Protein AF-H1LEV1-F1 (afdb_monomer_lite)

Foldseek 3Di:
DVVVVVVVVVVCVVVVDPDDDPDDLPPPPFPPDPPDDPLSVVVVVCVVVVVVLPVSVVVVVVCVVPDPDDDDDDDDDDPPDRPNVVVVVVVCVVSPPPPDDPPDDDCVVVVVVVVPPPPDD

Radius of gyration: 21.29 Å; chains: 1; bounding box: 68×32×45 Å

Sequence (121 aa):
MDGVLINLYEESRKKGFKYFDLGMSPLSNVGTSRFSFTQERIVHLIYQYGYKFYSFEGLRSYKDKYVDKWESKYIAYYRGSSLVFSVLQVLLIVNRPRNQNPARIPKLWDLILDTDSKNHR

Organism: NCBI:txid797516

InterPro domains:
  IPR024320 Phosphatidylglycerol lysyltransferase, C-terminal [PF09924] (1-77)
  IPR051211 Phosphatidylglycerol lysyltransferase [PTHR34697] (1-95)

pLDDT: mean 71.69, std 13.94, range [41.66, 95.5]

Structure (mmCIF, N/CA/C/O backbone):
data_AF-H1LEV1-F1
#
_entry.id   AF-H1LEV1-F1
#
loop_
_atom_site.group_PDB
_atom_site.id
_atom_site.type_symbol
_atom_site.label_atom_id
_atom_site.label_alt_id
_atom_site.label_comp_id
_atom_site.label_asym_id
_atom_site.label_entity_id
_atom_site.label_seq_id
_atom_site.pdbx_PDB_ins_code
_atom_site.Cartn_x
_atom_site.Cartn_y
_atom_site.Cartn_z
_atom_site.occupancy
_atom_site.B_iso_or_equiv
_atom_site.auth_seq_id
_atom_site.auth_comp_id
_atom_site.auth_asym_id
_atom_site.auth_atom_id
_atom_site.pdbx_PDB_model_num
ATOM 1 N N . MET A 1 1 ? -5.799 -14.618 14.442 1.00 63.56 1 MET A N 1
ATOM 2 C CA . MET A 1 1 ? -5.052 -13.339 14.357 1.00 63.56 1 MET A CA 1
ATOM 3 C C . MET A 1 1 ? -5.955 -12.139 14.638 1.00 63.56 1 MET A C 1
ATOM 5 O O . MET A 1 1 ? -5.499 -11.172 15.231 1.00 63.56 1 MET A O 1
ATOM 9 N N . ASP A 1 2 ? -7.234 -12.239 14.296 1.00 80.19 2 ASP A N 1
ATOM 10 C CA . ASP A 1 2 ? -8.259 -11.190 14.351 1.00 80.19 2 ASP A CA 1
ATOM 11 C C . ASP A 1 2 ? -8.416 -10.566 15.752 1.00 80.19 2 ASP A C 1
ATOM 13 O O . ASP A 1 2 ? -8.499 -9.349 15.878 1.00 80.19 2 ASP A O 1
ATOM 17 N N . GLY A 1 3 ? -8.343 -11.370 16.821 1.00 86.88 3 GLY A N 1
ATOM 18 C CA . GLY A 1 3 ? -8.506 -10.880 18.197 1.00 86.88 3 GLY A CA 1
ATOM 19 C C . GLY A 1 3 ? -7.469 -9.842 18.647 1.00 86.88 3 GLY A C 1
ATOM 20 O O . GLY A 1 3 ? -7.821 -8.897 19.345 1.00 86.88 3 GLY A O 1
ATOM 21 N N . VAL A 1 4 ? -6.206 -9.957 18.214 1.00 89.88 4 VAL A N 1
ATOM 22 C CA . VAL A 1 4 ? -5.160 -8.967 18.556 1.00 89.88 4 VAL A CA 1
ATOM 23 C C . VAL A 1 4 ? -5.467 -7.618 17.911 1.00 89.88 4 VAL A C 1
ATOM 25 O O . VAL A 1 4 ? -5.309 -6.569 18.528 1.00 89.88 4 VAL A O 1
ATOM 28 N N . LEU A 1 5 ? -5.926 -7.662 16.665 1.00 88.06 5 LEU A N 1
ATOM 29 C CA . LEU A 1 5 ? -6.202 -6.493 15.843 1.00 88.06 5 LEU A CA 1
ATOM 30 C C . LEU A 1 5 ? -7.458 -5.761 16.338 1.00 88.06 5 LEU A C 1
ATOM 32 O O . LEU A 1 5 ? -7.433 -4.542 16.483 1.00 88.06 5 LEU A O 1
ATOM 36 N N . ILE A 1 6 ? -8.498 -6.510 16.718 1.00 90.69 6 ILE A N 1
ATOM 37 C CA . ILE A 1 6 ? -9.707 -5.972 17.361 1.00 90.69 6 ILE A CA 1
ATOM 38 C C . ILE A 1 6 ? -9.371 -5.341 18.718 1.00 90.69 6 ILE A C 1
ATOM 40 O O . ILE A 1 6 ? -9.819 -4.236 19.009 1.00 90.69 6 ILE A O 1
ATOM 44 N N . ASN A 1 7 ? -8.538 -5.992 19.536 1.00 92.19 7 ASN A N 1
ATOM 45 C CA . ASN A 1 7 ? -8.161 -5.437 20.837 1.00 92.19 7 ASN A CA 1
ATOM 46 C C . ASN A 1 7 ? -7.345 -4.136 20.698 1.00 92.19 7 ASN A C 1
ATOM 48 O O . ASN A 1 7 ? -7.590 -3.167 21.410 1.00 92.19 7 ASN A O 1
ATOM 52 N N . LEU A 1 8 ? -6.414 -4.076 19.738 1.00 92.06 8 LEU A N 1
ATOM 53 C CA . LEU A 1 8 ? -5.669 -2.851 19.417 1.00 92.06 8 LEU A CA 1
ATOM 54 C C . LEU A 1 8 ? -6.581 -1.721 18.930 1.00 92.06 8 LEU A C 1
ATOM 56 O O . LEU A 1 8 ? -6.351 -0.558 19.274 1.00 92.06 8 LEU A O 1
ATOM 60 N N . TYR A 1 9 ? -7.604 -2.058 18.146 1.00 90.56 9 TYR A N 1
ATOM 61 C CA . TYR A 1 9 ? -8.606 -1.105 17.691 1.00 90.56 9 TYR A CA 1
ATOM 62 C C . TYR A 1 9 ? -9.407 -0.535 18.869 1.00 90.56 9 TYR A C 1
ATOM 64 O O . TYR A 1 9 ? -9.476 0.684 19.020 1.00 90.56 9 TYR A O 1
ATOM 72 N N . GLU A 1 10 ? -9.935 -1.390 19.748 1.00 92.19 10 GLU A N 1
ATOM 73 C CA . GLU A 1 10 ? -10.697 -0.964 20.930 1.00 92.19 10 GLU A CA 1
ATOM 74 C C . GLU A 1 10 ? -9.858 -0.094 21.874 1.00 92.19 10 GLU A C 1
ATOM 76 O O . GLU A 1 10 ? -10.302 0.967 22.316 1.00 92.19 10 GLU A O 1
ATOM 81 N N . GLU A 1 11 ? -8.607 -0.475 22.134 1.00 94.94 11 GLU A N 1
ATOM 82 C CA . GLU A 1 11 ? -7.685 0.327 22.944 1.00 94.94 11 GLU A CA 1
ATOM 83 C C . GLU A 1 11 ? -7.375 1.689 22.305 1.00 94.94 11 GLU A C 1
ATOM 85 O O . GLU A 1 11 ? -7.329 2.712 22.992 1.00 94.94 11 GLU A O 1
ATOM 90 N N . SER A 1 12 ? -7.201 1.737 20.983 1.00 92.56 12 SER A N 1
ATOM 91 C CA . SER A 1 12 ? -7.000 2.994 20.249 1.00 92.56 12 SER A CA 1
ATOM 92 C C . SER A 1 12 ? -8.245 3.882 20.299 1.00 92.56 12 SER A C 1
ATOM 94 O O . SER A 1 12 ? -8.148 5.091 20.518 1.00 92.56 12 SER A O 1
ATOM 96 N N . ARG A 1 13 ? -9.431 3.284 20.173 1.00 92.56 13 ARG A N 1
ATOM 97 C CA . ARG A 1 13 ? -10.710 3.988 20.266 1.00 92.56 13 ARG A CA 1
ATOM 98 C C . ARG A 1 13 ? -10.915 4.599 21.651 1.00 92.56 13 ARG A C 1
ATOM 100 O O . ARG A 1 13 ? -11.265 5.774 21.739 1.00 92.56 13 ARG A O 1
ATOM 107 N N . LYS A 1 14 ? -10.634 3.854 22.728 1.00 95.50 14 LYS A N 1
ATOM 108 C CA . LYS A 1 14 ? -10.702 4.362 24.114 1.00 95.50 14 LYS A CA 1
ATOM 109 C C . LYS A 1 14 ? -9.777 5.557 24.349 1.00 95.50 14 LYS A C 1
ATOM 111 O O . LYS A 1 14 ? -10.124 6.457 25.105 1.00 95.50 14 LYS A O 1
ATOM 116 N N . LYS A 1 15 ? -8.621 5.594 23.680 1.00 95.25 15 LYS A N 1
ATOM 117 C CA . LYS A 1 15 ? -7.665 6.715 23.733 1.00 95.25 15 LYS A CA 1
ATOM 118 C C . LYS A 1 15 ? -8.094 7.936 22.907 1.00 95.25 15 LYS A C 1
ATOM 120 O O . LYS A 1 15 ? -7.394 8.944 22.920 1.00 95.25 15 LYS A O 1
ATOM 125 N N . GLY A 1 16 ? -9.222 7.867 22.197 1.00 94.56 16 GLY A N 1
ATOM 126 C CA . GLY A 1 16 ? -9.766 8.978 21.416 1.00 94.56 16 GLY A CA 1
ATOM 127 C C . GLY A 1 16 ? -9.167 9.132 20.015 1.00 94.56 16 GLY A C 1
ATOM 128 O O . GLY A 1 16 ? -9.352 10.177 19.387 1.00 94.56 16 GLY A O 1
ATOM 129 N N . PHE A 1 17 ? -8.458 8.122 19.494 1.00 93.12 17 PHE A N 1
ATOM 130 C CA . PHE A 1 17 ? -7.971 8.156 18.114 1.00 93.12 17 PHE A CA 1
ATOM 131 C C . PHE A 1 17 ? -9.133 8.051 17.117 1.00 93.12 17 PHE A C 1
ATOM 133 O O . PHE A 1 17 ? -10.040 7.237 17.276 1.00 93.12 17 PHE A O 1
ATOM 140 N N . LYS A 1 18 ? -9.091 8.877 16.063 1.00 89.31 18 LYS A N 1
ATOM 141 C CA . LYS A 1 18 ? -10.128 8.925 15.014 1.00 89.31 18 LYS A CA 1
ATOM 142 C C . LYS A 1 18 ? -9.888 7.948 13.863 1.00 89.31 18 LYS A C 1
ATOM 144 O O . LYS A 1 18 ? -10.831 7.588 13.170 1.00 89.31 18 LYS A O 1
ATOM 149 N N . TYR A 1 19 ? -8.636 7.554 13.651 1.00 88.25 19 TYR A N 1
ATOM 150 C CA . TYR A 1 19 ? -8.217 6.699 12.547 1.00 88.25 19 TYR A CA 1
ATOM 151 C C . TYR A 1 19 ? -7.274 5.618 13.066 1.00 88.25 19 TYR A C 1
ATOM 153 O O . TYR A 1 19 ? -6.454 5.881 13.946 1.00 88.25 19 TYR A O 1
ATOM 161 N N . PHE A 1 20 ? -7.389 4.418 12.503 1.00 89.12 20 PHE A N 1
ATOM 162 C CA . PHE A 1 20 ? -6.537 3.279 12.816 1.00 89.12 20 PHE A CA 1
ATOM 163 C C . PHE A 1 20 ? -5.928 2.744 11.516 1.00 89.12 20 PHE A C 1
ATOM 165 O O . PHE A 1 20 ? -6.644 2.218 10.665 1.00 89.12 20 PHE A O 1
ATOM 172 N N . ASP A 1 21 ? -4.618 2.927 11.335 1.00 87.88 21 ASP A N 1
ATOM 173 C CA . ASP A 1 21 ? -3.910 2.485 10.129 1.00 87.88 21 ASP A CA 1
ATOM 174 C C . ASP A 1 21 ? -3.512 1.005 10.255 1.00 87.88 21 ASP A C 1
ATOM 176 O O . ASP A 1 21 ? -2.704 0.620 11.101 1.00 87.88 21 ASP A O 1
ATOM 180 N N . LEU A 1 22 ? -4.082 0.168 9.386 1.00 87.06 22 LEU A N 1
ATOM 181 C CA . LEU A 1 22 ? -3.826 -1.276 9.300 1.00 87.06 22 LEU A CA 1
ATOM 182 C C . LEU A 1 22 ? -2.586 -1.618 8.455 1.00 87.06 22 LEU A C 1
ATOM 184 O O . LEU A 1 22 ? -2.279 -2.789 8.199 1.00 87.06 22 LEU A O 1
ATOM 188 N N . GLY A 1 23 ? -1.867 -0.597 7.999 1.00 85.06 23 GLY A N 1
ATOM 189 C CA . GLY A 1 23 ? -0.708 -0.676 7.132 1.00 85.06 23 GLY A CA 1
ATOM 190 C C . GLY A 1 23 ? -1.085 -0.883 5.669 1.00 85.06 23 GLY A C 1
ATOM 191 O O . GLY A 1 23 ? -2.178 -1.339 5.321 1.00 85.06 23 GLY A O 1
ATOM 192 N N . MET A 1 24 ? -0.122 -0.635 4.783 1.00 81.31 24 MET A N 1
ATOM 193 C CA . MET A 1 24 ? -0.341 -0.752 3.343 1.00 81.31 24 MET A CA 1
ATOM 194 C C . MET A 1 24 ? -0.626 -2.196 2.896 1.00 81.31 24 MET A C 1
ATOM 196 O O . MET A 1 24 ? -0.167 -3.165 3.508 1.00 81.31 24 MET A O 1
ATOM 200 N N . SER A 1 25 ? -1.365 -2.334 1.797 1.00 77.19 25 SER A N 1
ATOM 201 C CA . SER A 1 25 ? -1.377 -3.551 0.985 1.00 77.19 25 SER A CA 1
ATOM 202 C C . SER A 1 25 ? -0.759 -3.207 -0.372 1.00 77.19 25 SER A C 1
ATOM 204 O O . SER A 1 25 ? -1.418 -2.562 -1.198 1.00 77.19 25 SER A O 1
ATOM 206 N N . PRO A 1 26 ? 0.537 -3.505 -0.567 1.00 65.25 26 PRO A N 1
ATOM 207 C CA . PRO A 1 26 ? 1.287 -2.984 -1.696 1.00 65.25 26 PRO A CA 1
ATOM 208 C C . PRO A 1 26 ? 0.767 -3.559 -3.012 1.00 65.25 26 PRO A C 1
ATOM 210 O O . PRO A 1 26 ? 0.298 -4.695 -3.072 1.00 65.25 26 PRO A O 1
ATOM 213 N N . LEU A 1 27 ? 0.875 -2.742 -4.063 1.00 62.88 27 LEU A N 1
ATOM 214 C CA . LEU A 1 27 ? 0.665 -3.110 -5.469 1.00 62.88 27 LEU A CA 1
ATOM 215 C C . LEU A 1 27 ? -0.725 -3.671 -5.835 1.00 62.88 27 LEU A C 1
ATOM 217 O O . LEU A 1 27 ? -0.949 -3.989 -6.997 1.00 62.88 27 LEU A O 1
ATOM 221 N N . SER A 1 28 ? -1.679 -3.691 -4.899 1.00 59.62 28 SER A N 1
ATOM 222 C CA . SER A 1 28 ? -3.033 -4.244 -5.079 1.00 59.62 28 SER A CA 1
ATOM 223 C C . SER A 1 28 ? -3.842 -3.634 -6.240 1.00 59.62 28 SER A C 1
ATOM 225 O O . SER A 1 28 ? -4.760 -4.280 -6.7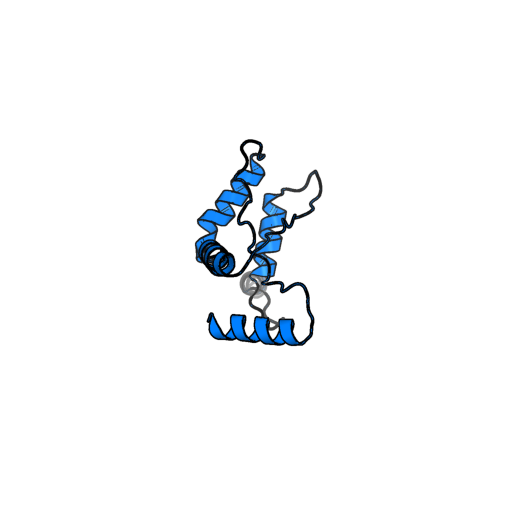29 1.00 59.62 28 SER A O 1
ATOM 227 N N . ASN A 1 29 ? -3.467 -2.444 -6.728 1.00 60.75 29 ASN A N 1
ATOM 228 C CA . ASN A 1 29 ? -4.115 -1.763 -7.859 1.00 60.75 29 ASN A CA 1
ATOM 229 C C . ASN A 1 29 ? -3.169 -1.431 -9.032 1.00 60.75 29 ASN A C 1
ATOM 231 O O . ASN A 1 29 ? -3.560 -0.700 -9.941 1.00 60.75 29 ASN A O 1
ATOM 235 N N . VAL A 1 30 ? -1.913 -1.891 -9.034 1.00 58.72 30 VAL A N 1
ATOM 236 C CA . VAL A 1 30 ? -0.967 -1.498 -10.096 1.00 58.72 30 VAL A CA 1
ATOM 237 C C . VAL A 1 30 ? -1.252 -2.280 -11.377 1.00 58.72 30 VAL A C 1
ATOM 239 O O . VAL A 1 30 ? -1.295 -3.503 -11.345 1.00 58.72 30 VAL A O 1
ATOM 242 N N . GLY A 1 31 ? -1.426 -1.577 -12.503 1.00 52.84 31 GLY A N 1
ATOM 243 C CA . GLY A 1 31 ? -1.583 -2.164 -13.842 1.00 52.84 31 GLY A CA 1
ATOM 244 C C . GLY A 1 31 ? -2.988 -2.653 -14.219 1.00 52.84 31 GLY A C 1
ATOM 245 O O . GLY A 1 31 ? -3.145 -3.257 -15.277 1.00 52.84 31 GLY A O 1
ATOM 246 N N . THR A 1 32 ? -4.013 -2.379 -13.402 1.00 54.50 32 THR A N 1
ATOM 247 C CA . TH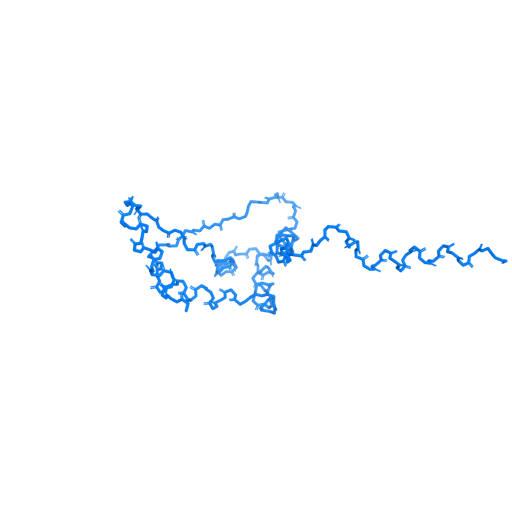R A 1 32 ? -5.422 -2.712 -13.708 1.00 54.50 32 THR A CA 1
ATOM 248 C C . THR A 1 32 ? -6.103 -1.694 -14.633 1.00 54.50 32 THR A C 1
ATOM 250 O O . THR A 1 32 ? -7.210 -1.933 -15.114 1.00 54.50 32 THR A O 1
ATOM 253 N N . SER A 1 33 ? -5.451 -0.561 -14.918 1.00 51.34 33 SER A N 1
ATOM 254 C CA . SER A 1 33 ? -5.986 0.480 -15.796 1.00 51.34 33 SER A CA 1
ATOM 255 C C . SER A 1 33 ? -5.666 0.213 -17.268 1.00 51.34 33 SER A C 1
ATOM 257 O O . SER A 1 33 ? -4.540 -0.111 -17.642 1.00 51.34 33 SER A O 1
ATOM 259 N N . ARG A 1 34 ? -6.654 0.430 -18.144 1.00 48.19 34 ARG A N 1
ATOM 260 C CA . ARG A 1 34 ? -6.523 0.285 -19.608 1.00 48.19 34 ARG A CA 1
ATOM 261 C C . ARG A 1 34 ? -5.520 1.253 -20.252 1.00 48.19 34 ARG A C 1
ATOM 263 O O . ARG A 1 34 ? -5.129 1.020 -21.392 1.00 48.19 34 ARG A O 1
ATOM 270 N N . PHE A 1 35 ? -5.121 2.311 -19.543 1.00 53.28 35 PHE A N 1
ATOM 271 C CA . PHE A 1 35 ? -4.139 3.310 -19.992 1.00 53.28 35 PHE A CA 1
ATOM 272 C C . PHE A 1 35 ? -2.729 3.066 -19.443 1.00 53.28 35 PHE A C 1
ATOM 274 O O . PHE A 1 35 ? -1.850 3.908 -19.612 1.00 53.28 35 PHE A O 1
ATOM 281 N N . SER A 1 36 ? -2.502 1.932 -18.782 1.00 57.22 36 SER A N 1
ATOM 282 C CA . SER A 1 36 ? -1.202 1.612 -18.212 1.00 57.22 36 SER A CA 1
ATOM 283 C C . SER A 1 36 ? -0.137 1.420 -19.290 1.00 57.22 36 SER A C 1
ATOM 285 O O . SER A 1 36 ? -0.290 0.604 -20.205 1.00 57.22 36 SER A O 1
ATOM 287 N N . PHE A 1 37 ? 0.971 2.156 -19.160 1.00 63.59 37 PHE A N 1
ATOM 288 C CA . PHE A 1 37 ? 2.146 2.001 -20.016 1.00 63.59 37 PHE A CA 1
ATOM 289 C C . PHE A 1 37 ? 2.672 0.558 -19.954 1.00 63.59 37 PHE A C 1
ATOM 291 O O . PHE A 1 37 ? 2.517 -0.134 -18.947 1.00 63.59 37 PHE A O 1
ATOM 298 N N . THR A 1 38 ? 3.345 0.084 -21.006 1.00 65.75 38 THR A N 1
ATOM 299 C CA . THR A 1 38 ? 3.845 -1.305 -21.105 1.00 65.75 38 THR A CA 1
ATOM 300 C C . THR A 1 38 ? 4.687 -1.721 -19.890 1.00 65.75 38 THR A C 1
ATOM 302 O O . THR A 1 38 ? 4.626 -2.867 -19.453 1.00 65.75 38 THR A O 1
ATOM 305 N N . GLN A 1 39 ? 5.411 -0.773 -19.287 1.00 65.88 39 GLN A N 1
ATOM 306 C CA . GLN A 1 39 ? 6.204 -0.981 -18.070 1.00 65.88 39 GLN A CA 1
ATOM 307 C C . GLN A 1 39 ? 5.347 -1.244 -16.818 1.00 65.88 39 GLN A C 1
ATOM 309 O O . GLN A 1 39 ? 5.722 -2.064 -15.984 1.00 65.88 39 GLN A O 1
ATOM 314 N N . GLU A 1 40 ? 4.177 -0.614 -16.692 1.00 66.88 40 GLU A N 1
ATOM 315 C CA . GLU A 1 40 ? 3.247 -0.850 -15.578 1.00 66.88 40 GLU A CA 1
ATOM 316 C C . GLU A 1 40 ? 2.615 -2.244 -15.660 1.00 66.88 40 GLU A C 1
ATOM 318 O O . GLU A 1 40 ? 2.426 -2.901 -14.637 1.00 66.88 40 GLU A O 1
ATOM 323 N N . ARG A 1 41 ? 2.363 -2.743 -16.879 1.00 69.56 41 ARG A N 1
ATOM 324 C CA . ARG A 1 41 ? 1.884 -4.118 -17.105 1.00 69.56 41 ARG A CA 1
ATOM 325 C C . ARG A 1 41 ? 2.944 -5.151 -16.712 1.00 69.56 41 ARG A C 1
ATOM 327 O O . ARG A 1 41 ? 2.605 -6.179 -16.138 1.00 69.56 41 ARG A O 1
ATOM 334 N N . ILE A 1 42 ? 4.226 -4.859 -16.946 1.00 71.12 42 ILE A N 1
ATOM 335 C CA . ILE A 1 42 ? 5.342 -5.702 -16.480 1.00 71.12 42 ILE A CA 1
ATOM 336 C C . ILE A 1 42 ? 5.421 -5.707 -14.948 1.00 71.12 42 ILE A C 1
ATOM 338 O O . ILE A 1 42 ? 5.610 -6.763 -14.353 1.00 71.12 42 ILE A O 1
ATOM 342 N N . VAL A 1 43 ? 5.217 -4.565 -14.287 1.00 69.81 43 VAL A N 1
ATOM 343 C CA . VAL A 1 43 ? 5.153 -4.517 -12.816 1.00 69.81 43 VAL A CA 1
ATOM 344 C C . VAL A 1 43 ? 3.961 -5.302 -12.268 1.00 69.81 43 VAL A C 1
ATOM 346 O O . VAL A 1 43 ? 4.118 -6.013 -11.277 1.00 69.81 43 VAL A O 1
ATOM 349 N N . HIS A 1 44 ? 2.804 -5.244 -12.928 1.00 69.69 44 HIS A N 1
ATOM 350 C CA . HIS A 1 44 ? 1.655 -6.081 -12.578 1.00 69.69 44 HIS A CA 1
ATOM 351 C C . HIS A 1 44 ? 1.978 -7.578 -12.688 1.00 69.69 44 HIS 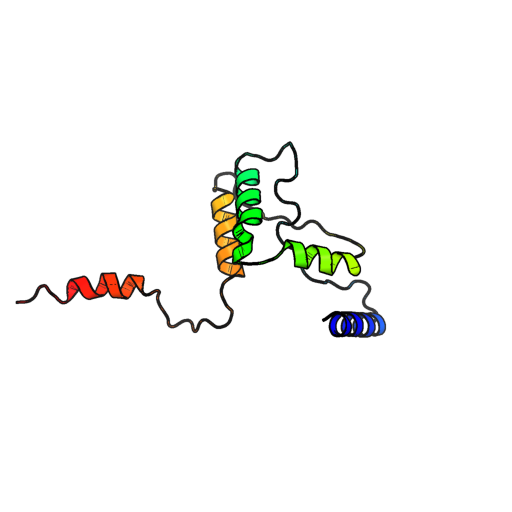A C 1
ATOM 353 O O . HIS A 1 44 ? 1.632 -8.349 -11.799 1.00 69.69 44 HIS A O 1
ATOM 359 N N . LEU A 1 45 ? 2.713 -7.991 -13.726 1.00 68.00 45 LEU A N 1
ATOM 360 C CA . LEU A 1 45 ? 3.178 -9.374 -13.869 1.00 68.00 45 LEU A CA 1
ATOM 361 C C . LEU A 1 45 ? 4.172 -9.759 -12.761 1.00 68.00 45 LEU A C 1
ATOM 363 O O . LEU A 1 45 ? 4.043 -10.827 -12.171 1.00 68.00 45 LEU A O 1
ATOM 367 N N . ILE A 1 46 ? 5.127 -8.890 -12.415 1.00 67.44 46 ILE A N 1
ATOM 368 C CA . ILE A 1 46 ? 6.048 -9.128 -11.287 1.00 67.44 46 ILE A CA 1
ATOM 369 C C . ILE A 1 46 ? 5.273 -9.285 -9.973 1.00 67.44 46 ILE A C 1
ATOM 371 O O . ILE A 1 46 ? 5.632 -10.124 -9.153 1.00 67.44 46 ILE A O 1
ATOM 375 N N . TYR A 1 47 ? 4.197 -8.524 -9.778 1.00 66.62 47 TYR A N 1
ATOM 376 C CA . TYR A 1 47 ? 3.306 -8.675 -8.630 1.00 66.62 47 TYR A CA 1
ATOM 377 C C . TYR A 1 47 ? 2.557 -10.015 -8.649 1.00 66.62 47 TYR A C 1
ATOM 379 O O . TYR A 1 47 ? 2.622 -10.764 -7.675 1.00 66.62 47 TYR A O 1
ATOM 387 N N . GLN A 1 48 ? 1.899 -10.342 -9.765 1.00 62.53 48 GLN A N 1
ATOM 388 C CA . GLN A 1 48 ? 1.069 -11.539 -9.910 1.00 62.53 48 GLN A CA 1
ATOM 389 C C . GLN A 1 48 ? 1.888 -12.834 -9.781 1.00 62.53 48 GLN A C 1
ATOM 391 O O . GLN A 1 48 ? 1.470 -13.774 -9.111 1.00 62.53 48 GLN A O 1
ATOM 396 N N . TYR A 1 49 ? 3.083 -12.876 -10.377 1.00 58.06 49 TYR A N 1
ATOM 397 C CA . TYR A 1 49 ? 3.970 -14.046 -10.360 1.00 58.06 49 TYR A CA 1
ATOM 398 C C . TYR A 1 49 ? 5.017 -14.009 -9.231 1.00 58.06 49 TYR A C 1
ATOM 400 O O . TYR A 1 49 ? 5.638 -15.026 -8.923 1.00 58.06 49 TYR A O 1
ATOM 408 N N . GLY A 1 50 ? 5.181 -12.869 -8.551 1.00 59.62 50 GLY A N 1
ATOM 409 C CA . GLY A 1 50 ? 6.019 -12.702 -7.356 1.00 59.62 50 GLY A CA 1
ATOM 410 C C . GLY A 1 50 ? 5.444 -13.343 -6.089 1.00 59.62 50 GLY A C 1
ATOM 411 O O . GLY A 1 50 ? 6.064 -13.263 -5.028 1.00 59.62 50 GLY A O 1
ATOM 412 N N . TYR A 1 51 ? 4.298 -14.021 -6.203 1.00 52.59 51 TYR A N 1
ATOM 413 C CA . TYR A 1 51 ? 3.554 -14.719 -5.147 1.00 52.59 51 TYR A CA 1
ATOM 414 C C . TYR A 1 51 ? 4.419 -15.635 -4.260 1.00 52.59 51 TYR A C 1
ATOM 416 O O . TYR A 1 51 ? 4.131 -15.818 -3.081 1.00 52.59 51 TYR A O 1
ATOM 424 N N . LYS A 1 52 ? 5.529 -16.167 -4.792 1.00 51.91 52 LYS A N 1
ATOM 425 C CA . LYS A 1 52 ? 6.492 -16.987 -4.034 1.00 51.91 52 LYS A CA 1
ATOM 426 C C . LYS A 1 52 ? 7.221 -16.222 -2.919 1.00 51.91 52 LYS A C 1
ATOM 428 O O . LYS A 1 52 ? 7.740 -16.853 -2.005 1.00 51.91 52 LYS A O 1
ATOM 433 N N . PHE A 1 53 ? 7.276 -14.893 -3.002 1.00 54.19 53 PHE A N 1
ATOM 434 C CA . PHE A 1 53 ? 7.951 -14.036 -2.028 1.00 54.19 53 PHE A CA 1
ATOM 435 C C . PHE A 1 53 ? 6.979 -13.385 -1.031 1.00 54.19 53 PHE A C 1
ATOM 437 O O . PHE A 1 53 ? 7.410 -13.074 0.077 1.00 54.19 53 PHE A O 1
ATOM 444 N N . TYR A 1 54 ? 5.692 -13.197 -1.381 1.00 54.56 54 TYR A N 1
ATOM 445 C CA . TYR A 1 54 ? 4.677 -12.642 -0.470 1.00 54.56 54 TYR A CA 1
ATOM 446 C C . TYR A 1 54 ? 3.229 -12.789 -1.007 1.00 54.56 54 TYR A C 1
ATOM 448 O O . TYR A 1 54 ? 2.906 -12.299 -2.090 1.00 54.56 54 TYR A O 1
ATOM 456 N N . SER A 1 55 ? 2.317 -13.378 -0.225 1.00 57.28 55 SER A N 1
ATOM 457 C CA . SER A 1 55 ? 0.885 -13.524 -0.566 1.00 57.28 55 SER A CA 1
ATOM 458 C C . SER A 1 55 ? 0.089 -12.230 -0.302 1.00 57.28 55 SER A C 1
ATOM 460 O O . SER A 1 55 ? -0.731 -12.155 0.615 1.00 57.28 55 SER A O 1
ATOM 462 N N . PHE A 1 56 ? 0.354 -11.168 -1.070 1.00 63.28 56 PHE A N 1
ATOM 463 C CA . PHE A 1 56 ? -0.265 -9.845 -0.863 1.00 63.28 56 PHE A CA 1
ATOM 464 C C . PHE A 1 56 ? -1.782 -9.834 -1.103 1.00 63.28 56 PHE A C 1
ATOM 466 O O . PHE A 1 56 ? -2.498 -9.061 -0.464 1.00 63.28 56 PHE A O 1
ATOM 473 N N . GLU A 1 57 ? -2.272 -10.701 -1.989 1.00 64.25 57 GLU A N 1
ATOM 474 C CA . GLU A 1 57 ? -3.695 -10.833 -2.316 1.00 64.25 57 GLU A CA 1
ATOM 475 C C . GLU A 1 57 ? -4.517 -11.274 -1.093 1.00 64.25 57 GLU A C 1
ATOM 477 O O . GLU A 1 57 ? -5.493 -10.620 -0.719 1.00 64.25 57 GLU A O 1
ATOM 482 N N . GLY A 1 58 ? -4.045 -12.301 -0.376 1.00 70.69 58 GLY A N 1
ATOM 483 C CA . GLY A 1 58 ? -4.676 -12.761 0.864 1.00 70.69 58 GLY A CA 1
ATOM 484 C C . GLY A 1 58 ? -4.628 -11.715 1.981 1.00 70.69 58 GLY A C 1
ATOM 485 O O . GLY A 1 58 ? -5.589 -11.566 2.733 1.00 70.69 58 GLY A O 1
ATOM 486 N N . LEU A 1 59 ? -3.546 -10.930 2.062 1.00 74.88 59 LEU A N 1
ATOM 487 C CA . LEU A 1 59 ? -3.425 -9.858 3.052 1.00 74.88 59 LEU A CA 1
ATOM 488 C C . LEU A 1 59 ? -4.395 -8.702 2.775 1.00 74.88 59 LEU A C 1
ATOM 490 O O . LEU A 1 59 ? -4.954 -8.141 3.717 1.00 74.88 59 LEU A O 1
ATOM 494 N N . ARG A 1 60 ? -4.607 -8.340 1.500 1.00 78.75 60 ARG A N 1
ATOM 495 C CA . ARG A 1 60 ? -5.598 -7.326 1.115 1.00 78.75 60 ARG A CA 1
ATOM 496 C C . ARG A 1 60 ? -7.005 -7.775 1.495 1.00 78.75 60 ARG A C 1
ATOM 498 O O . ARG A 1 60 ? -7.675 -7.050 2.220 1.00 78.75 60 ARG A O 1
ATOM 505 N N . SER A 1 61 ? -7.393 -8.977 1.072 1.00 80.38 61 SER A N 1
ATOM 506 C CA . SER A 1 61 ? -8.713 -9.546 1.365 1.00 80.38 61 SER A CA 1
ATOM 507 C C . SER A 1 61 ? -8.954 -9.686 2.873 1.00 80.38 61 SER A C 1
ATOM 509 O O . SER A 1 61 ? -10.030 -9.369 3.373 1.00 80.38 61 SER A O 1
ATOM 511 N N . TYR A 1 62 ? -7.925 -10.061 3.637 1.00 82.81 62 TYR A N 1
ATOM 512 C CA . TYR A 1 62 ? -8.008 -10.087 5.094 1.00 82.81 62 TYR A CA 1
ATOM 513 C C . TYR A 1 62 ? -8.272 -8.699 5.697 1.00 82.81 62 TYR A C 1
ATOM 515 O O . TYR A 1 62 ? -9.078 -8.577 6.621 1.00 82.81 62 TYR A O 1
ATOM 523 N N . LYS A 1 63 ? -7.596 -7.659 5.190 1.00 85.25 63 LYS A N 1
ATOM 524 C CA . LYS A 1 63 ? -7.757 -6.272 5.654 1.00 85.25 63 LYS A CA 1
ATOM 525 C C . LYS A 1 63 ? -9.095 -5.663 5.238 1.00 85.25 63 LYS A C 1
ATOM 527 O O . LYS A 1 63 ? -9.640 -4.890 6.018 1.00 85.25 63 LYS A O 1
ATOM 532 N N . ASP A 1 64 ? -9.649 -6.040 4.085 1.00 85.69 64 ASP A N 1
ATOM 533 C CA . ASP A 1 64 ? -10.962 -5.561 3.617 1.00 85.69 64 ASP A CA 1
ATOM 534 C C . ASP A 1 64 ? -12.091 -5.842 4.625 1.00 85.69 64 ASP A C 1
ATOM 536 O O . ASP A 1 64 ? -13.072 -5.112 4.657 1.00 85.69 64 ASP A O 1
ATOM 540 N N . LYS A 1 65 ? -11.933 -6.834 5.515 1.00 87.12 65 LYS A N 1
ATOM 541 C CA . LYS A 1 65 ? -12.885 -7.099 6.609 1.00 87.12 65 LYS A CA 1
ATOM 542 C C . LYS A 1 65 ? -12.987 -5.969 7.646 1.00 87.12 65 LYS A C 1
ATOM 544 O O . LYS A 1 65 ? -13.974 -5.916 8.371 1.00 87.12 65 LYS A O 1
ATOM 549 N N . TYR A 1 66 ? -11.955 -5.131 7.773 1.00 86.19 66 TYR A N 1
ATOM 550 C CA . TYR A 1 66 ? -11.816 -4.138 8.850 1.00 86.19 66 TYR A CA 1
ATOM 551 C C . TYR A 1 66 ? -11.565 -2.710 8.351 1.00 86.19 66 TYR A C 1
ATOM 553 O O . TYR A 1 66 ? -11.581 -1.777 9.150 1.00 86.19 66 TYR A O 1
ATOM 561 N N . VAL A 1 67 ? -11.252 -2.532 7.066 1.00 86.25 67 VAL A N 1
ATOM 562 C CA . VAL A 1 67 ? -10.907 -1.230 6.484 1.00 86.25 67 VAL A CA 1
ATOM 563 C C . VAL A 1 67 ? -12.142 -0.605 5.845 1.00 86.25 67 VAL A C 1
ATOM 565 O O . VAL A 1 67 ? -12.635 -1.104 4.840 1.00 86.25 67 VAL A O 1
ATOM 568 N N . ASP A 1 68 ? -12.568 0.549 6.359 1.00 86.50 68 ASP A N 1
ATOM 569 C CA . ASP A 1 68 ? -13.656 1.330 5.751 1.00 86.50 68 ASP A CA 1
ATOM 570 C C . ASP A 1 68 ? -13.193 2.160 4.545 1.00 86.50 68 ASP A C 1
ATOM 572 O O . ASP A 1 68 ? -13.952 2.417 3.611 1.00 86.50 68 ASP A O 1
ATOM 576 N N . LYS A 1 69 ? -11.944 2.643 4.578 1.00 86.56 69 LYS A N 1
ATOM 577 C CA . LYS A 1 69 ? -11.396 3.564 3.575 1.00 86.56 69 LYS A CA 1
ATOM 578 C C . LYS A 1 69 ? -10.016 3.134 3.120 1.00 86.56 69 LYS A C 1
ATOM 580 O O . LYS A 1 69 ? -9.102 2.969 3.923 1.00 86.56 69 LYS A O 1
ATOM 585 N N . TRP A 1 70 ? -9.857 3.044 1.806 1.00 85.88 70 TRP A N 1
ATOM 586 C CA . TRP A 1 70 ? -8.581 2.764 1.170 1.00 85.88 70 TRP A CA 1
ATOM 587 C C . TRP A 1 70 ? -7.976 4.030 0.584 1.00 85.88 70 TRP A C 1
ATOM 589 O O . TRP A 1 70 ? -8.571 4.674 -0.275 1.00 85.88 70 TRP A O 1
ATOM 599 N N . GLU A 1 71 ? -6.759 4.348 1.015 1.00 84.94 71 GLU A N 1
ATOM 600 C CA . GLU A 1 71 ? -5.980 5.448 0.458 1.00 84.94 71 GLU A CA 1
ATOM 601 C C . GLU A 1 71 ? -4.957 4.931 -0.555 1.00 84.94 71 GLU A C 1
ATOM 603 O O . GLU A 1 71 ? -4.183 4.006 -0.285 1.00 84.94 71 GLU A O 1
ATOM 608 N N . SER A 1 72 ? -4.938 5.545 -1.738 1.00 82.94 72 SER A N 1
ATOM 609 C CA . SER A 1 72 ? -3.959 5.245 -2.779 1.00 82.94 72 SER A CA 1
ATOM 610 C C . SER A 1 72 ? -2.576 5.764 -2.384 1.00 82.94 72 SER A C 1
ATOM 612 O O . SER A 1 72 ? -2.412 6.960 -2.137 1.00 82.94 72 SER A O 1
ATOM 614 N N . LYS A 1 73 ? -1.571 4.885 -2.374 1.00 82.62 73 LYS A N 1
ATOM 615 C CA . LYS A 1 73 ? -0.159 5.254 -2.202 1.00 82.62 73 LYS A CA 1
ATOM 616 C C . LYS A 1 73 ? 0.572 5.109 -3.535 1.00 82.62 73 LYS A C 1
ATOM 618 O O . LYS A 1 73 ? 0.364 4.127 -4.245 1.00 82.62 73 LYS A O 1
ATOM 623 N N . TYR A 1 74 ? 1.431 6.075 -3.852 1.00 81.50 74 TYR A N 1
ATOM 624 C CA . TYR A 1 74 ? 2.128 6.169 -5.136 1.00 81.50 74 TYR A CA 1
ATOM 625 C C . TYR A 1 74 ? 3.643 6.126 -4.944 1.00 81.50 74 TYR A C 1
ATOM 627 O O . TYR A 1 74 ? 4.161 6.581 -3.926 1.00 81.50 74 TYR A O 1
ATOM 635 N N . ILE A 1 75 ? 4.349 5.597 -5.943 1.00 78.88 75 ILE A N 1
ATOM 636 C CA . ILE A 1 75 ? 5.812 5.625 -6.013 1.00 78.88 75 ILE A CA 1
ATOM 637 C C . ILE A 1 75 ? 6.196 6.732 -6.992 1.00 78.88 75 ILE A C 1
ATOM 639 O O . ILE A 1 75 ? 5.814 6.683 -8.161 1.00 78.88 75 ILE A O 1
ATOM 643 N N . ALA A 1 76 ? 6.951 7.721 -6.518 1.00 83.12 76 ALA A N 1
ATOM 644 C CA . ALA A 1 76 ? 7.547 8.736 -7.376 1.00 83.12 76 ALA A CA 1
ATOM 645 C C . ALA A 1 76 ? 8.875 8.216 -7.946 1.00 83.12 76 ALA A C 1
ATOM 647 O O . ALA A 1 76 ? 9.707 7.690 -7.207 1.00 83.12 76 ALA A O 1
ATOM 648 N N . TYR A 1 77 ? 9.074 8.360 -9.255 1.00 78.62 77 TYR A N 1
ATOM 649 C CA . TYR A 1 77 ? 10.295 7.954 -9.949 1.00 78.62 77 TYR A CA 1
ATOM 650 C C . TYR A 1 77 ? 10.640 8.951 -11.059 1.00 78.62 77 TYR A C 1
ATOM 652 O O . TYR A 1 77 ? 9.791 9.723 -11.511 1.00 78.62 77 TYR A O 1
ATOM 660 N N . TYR A 1 78 ? 11.905 8.962 -11.480 1.00 79.69 78 TYR A N 1
ATOM 661 C CA . TYR A 1 78 ? 12.388 9.899 -12.488 1.00 79.69 78 TYR A CA 1
ATOM 662 C C . TYR A 1 78 ? 11.890 9.514 -13.888 1.00 79.69 78 TYR A C 1
ATOM 664 O O . TYR A 1 78 ? 11.969 8.353 -14.296 1.00 79.69 78 TYR A O 1
ATOM 672 N N . ARG A 1 79 ? 11.412 10.501 -14.656 1.00 66.44 79 ARG A N 1
ATOM 673 C CA . ARG A 1 79 ? 10.929 10.326 -16.035 1.00 66.44 79 ARG A CA 1
ATOM 674 C C . ARG A 1 79 ? 12.120 10.081 -16.972 1.00 66.44 79 ARG A C 1
ATOM 676 O O . ARG A 1 79 ? 12.626 10.999 -17.602 1.00 66.44 79 ARG A O 1
ATOM 683 N N . GLY A 1 80 ? 12.593 8.839 -17.002 1.00 69.00 80 GLY A N 1
ATOM 684 C CA . GLY A 1 80 ? 13.791 8.403 -17.727 1.00 69.00 80 GLY A CA 1
ATOM 685 C C . GLY A 1 80 ? 14.457 7.172 -17.106 1.00 69.00 80 GLY A C 1
ATOM 686 O O . GLY A 1 80 ? 15.204 6.472 -17.782 1.00 69.00 80 GLY A O 1
ATOM 687 N N . SER A 1 81 ? 14.153 6.858 -15.841 1.00 71.56 81 SER A N 1
ATOM 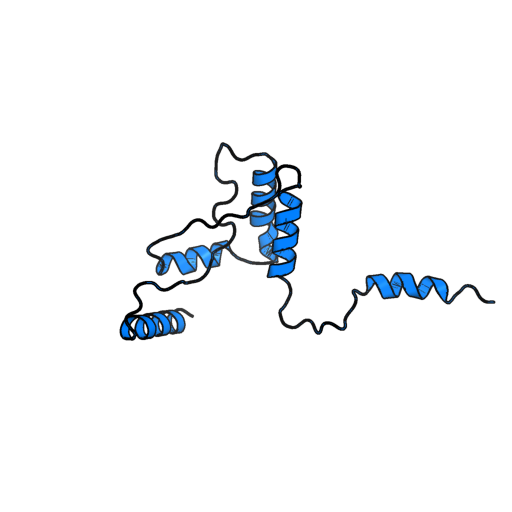688 C CA . SER A 1 81 ? 14.548 5.590 -15.227 1.00 71.56 81 SER A CA 1
ATOM 689 C C . SER A 1 81 ? 13.543 4.489 -15.560 1.00 71.56 81 SER A C 1
ATOM 691 O O . SER A 1 81 ? 12.342 4.741 -15.664 1.00 71.56 81 SER A O 1
ATOM 693 N N . SER A 1 82 ? 14.014 3.246 -15.673 1.00 76.50 82 SER A N 1
ATOM 694 C CA . SER A 1 82 ? 13.125 2.091 -15.816 1.00 76.50 82 SER A CA 1
ATOM 695 C C . SER A 1 82 ? 12.275 1.920 -14.551 1.00 76.50 82 SER A C 1
ATOM 697 O O . SER A 1 82 ? 12.806 1.572 -13.496 1.00 76.50 82 SER A O 1
ATOM 699 N N . LEU A 1 83 ? 10.957 2.131 -14.657 1.00 77.31 83 LEU A N 1
ATOM 700 C CA . LEU A 1 83 ? 9.996 1.921 -13.561 1.00 77.31 83 LEU A CA 1
ATOM 701 C C . LEU A 1 83 ? 10.112 0.506 -12.977 1.00 77.31 83 LEU A C 1
ATOM 703 O O . LEU A 1 83 ? 10.061 0.317 -11.763 1.00 77.31 83 LEU A O 1
ATOM 707 N N . VAL A 1 84 ? 10.347 -0.481 -13.842 1.00 75.94 84 VAL A N 1
ATOM 708 C CA . VAL A 1 84 ? 10.546 -1.880 -13.446 1.00 75.94 84 VAL A CA 1
ATOM 709 C C . VAL A 1 84 ? 11.744 -2.016 -12.505 1.00 75.94 84 VAL A C 1
ATOM 711 O O . VAL A 1 84 ? 11.650 -2.685 -11.480 1.00 75.94 84 VAL A O 1
ATOM 714 N N . PHE A 1 85 ? 12.854 -1.345 -12.816 1.00 80.62 85 PHE A N 1
ATOM 715 C CA . PHE A 1 85 ? 14.058 -1.390 -11.990 1.00 80.62 85 PHE A CA 1
ATOM 716 C C . PHE A 1 85 ? 13.831 -0.742 -10.620 1.00 80.62 85 PHE A C 1
ATOM 718 O O . PHE A 1 85 ? 14.197 -1.326 -9.601 1.00 80.62 85 PHE A O 1
ATOM 725 N N . SER A 1 86 ? 13.155 0.410 -10.573 1.00 82.06 86 SER A N 1
ATOM 726 C CA . SER A 1 86 ? 12.804 1.074 -9.312 1.00 82.06 86 SER A CA 1
ATOM 727 C C . SER A 1 86 ? 11.916 0.196 -8.427 1.00 82.06 86 SER A C 1
ATOM 729 O O . SER A 1 86 ? 12.177 0.056 -7.234 1.00 82.06 86 SER A O 1
ATOM 731 N N . VAL A 1 87 ? 10.897 -0.452 -9.001 1.00 79.88 87 VAL A N 1
ATOM 732 C CA . VAL A 1 87 ? 10.019 -1.358 -8.245 1.00 79.88 87 VAL A CA 1
ATOM 733 C C . VAL A 1 87 ? 10.783 -2.585 -7.746 1.00 79.88 87 VAL A C 1
ATOM 735 O O . VAL A 1 87 ? 10.616 -2.966 -6.589 1.00 79.88 87 VAL A O 1
ATOM 738 N N . LEU A 1 88 ? 11.663 -3.174 -8.560 1.00 79.19 88 LEU A N 1
ATOM 739 C CA . LEU A 1 88 ? 12.503 -4.298 -8.134 1.00 79.19 88 LEU A CA 1
ATOM 740 C C . LEU A 1 88 ? 13.411 -3.927 -6.957 1.00 79.19 88 LEU A C 1
ATOM 742 O O . LEU A 1 88 ? 13.494 -4.686 -5.994 1.00 79.19 88 LEU A O 1
ATOM 746 N N . GLN A 1 89 ? 14.050 -2.756 -6.990 1.00 82.38 89 GLN A N 1
ATOM 747 C CA . GLN A 1 89 ? 14.874 -2.279 -5.876 1.00 82.38 89 GLN A CA 1
ATOM 748 C C . GLN A 1 89 ? 14.063 -2.138 -4.585 1.00 82.38 89 GLN A C 1
ATOM 750 O O . GLN A 1 89 ? 14.493 -2.612 -3.532 1.00 82.38 89 GLN A O 1
ATOM 755 N N . VAL A 1 90 ? 12.871 -1.541 -4.666 1.00 81.56 90 VAL A N 1
ATOM 756 C CA . VAL A 1 90 ? 11.968 -1.413 -3.514 1.00 81.56 90 VAL A CA 1
ATOM 757 C C . VAL A 1 90 ? 11.579 -2.792 -2.979 1.00 81.56 90 VAL A C 1
ATOM 759 O O . VAL A 1 90 ? 11.670 -3.024 -1.775 1.00 81.56 90 VAL A O 1
ATOM 762 N N . LEU A 1 91 ? 11.210 -3.731 -3.854 1.00 77.44 91 LEU A N 1
ATOM 763 C CA . LEU A 1 91 ? 10.842 -5.092 -3.456 1.00 77.44 91 LEU A CA 1
ATOM 764 C C . LEU A 1 91 ? 11.991 -5.826 -2.755 1.00 77.44 91 LEU A C 1
ATOM 766 O O . LEU A 1 91 ? 11.759 -6.486 -1.744 1.00 77.44 91 LEU A O 1
ATOM 770 N N . LEU A 1 92 ? 13.227 -5.693 -3.244 1.00 77.69 92 LEU A N 1
ATOM 771 C CA . LEU A 1 92 ? 14.404 -6.307 -2.620 1.00 77.69 92 LEU A CA 1
ATOM 772 C C . LEU A 1 92 ? 14.682 -5.741 -1.223 1.00 77.69 92 LEU A C 1
ATOM 774 O O . LEU A 1 92 ? 15.036 -6.494 -0.317 1.00 77.69 92 LEU A O 1
ATOM 778 N N . ILE A 1 93 ? 14.501 -4.433 -1.033 1.00 80.31 93 ILE A N 1
ATOM 779 C CA . ILE A 1 93 ? 14.693 -3.780 0.267 1.00 80.31 93 ILE A CA 1
ATOM 780 C C . ILE A 1 93 ? 13.597 -4.201 1.249 1.00 80.31 93 ILE A C 1
ATOM 782 O O . ILE A 1 93 ? 13.908 -4.558 2.383 1.00 80.31 93 ILE A O 1
ATOM 786 N N . VAL A 1 94 ? 12.331 -4.207 0.818 1.00 77.12 94 VAL A N 1
ATOM 787 C CA . VAL A 1 94 ? 11.192 -4.599 1.667 1.00 77.12 94 VAL A CA 1
ATOM 788 C C . VAL A 1 94 ? 11.276 -6.070 2.075 1.00 77.12 94 VAL A C 1
ATOM 790 O O . VAL A 1 94 ? 10.972 -6.403 3.218 1.00 77.12 94 VAL A O 1
ATOM 793 N N . ASN A 1 95 ? 11.735 -6.943 1.176 1.00 71.31 95 ASN A N 1
ATOM 794 C CA . ASN A 1 95 ? 11.899 -8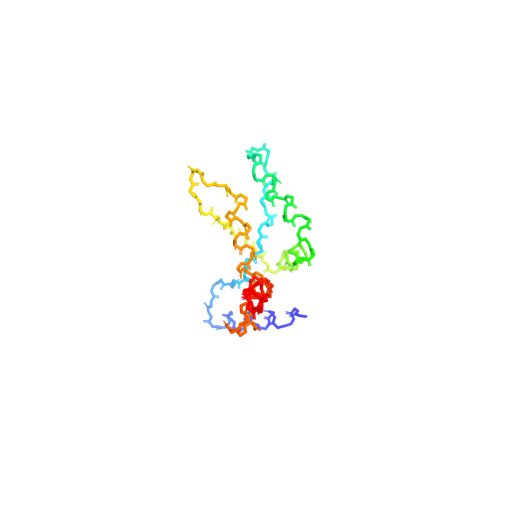.369 1.458 1.00 71.31 95 ASN A CA 1
ATOM 795 C C . ASN A 1 95 ? 13.210 -8.713 2.172 1.00 71.31 95 ASN A C 1
ATOM 797 O O . ASN A 1 95 ? 13.443 -9.889 2.462 1.00 71.31 95 ASN A O 1
ATOM 801 N N . ARG A 1 96 ? 14.081 -7.739 2.470 1.00 73.88 96 ARG A N 1
ATOM 802 C CA . ARG A 1 96 ? 15.318 -8.022 3.196 1.00 73.88 96 ARG A CA 1
ATOM 803 C C . ARG A 1 96 ? 14.953 -8.521 4.599 1.00 73.88 96 ARG A C 1
ATOM 805 O O . ARG A 1 96 ? 14.365 -7.767 5.378 1.00 73.88 96 ARG A O 1
ATOM 812 N N . PRO A 1 97 ? 15.290 -9.771 4.961 1.00 63.69 97 PRO A N 1
ATOM 813 C CA . PRO A 1 97 ? 14.960 -10.280 6.279 1.00 63.69 97 PRO A CA 1
ATOM 814 C C . PRO A 1 97 ? 15.672 -9.422 7.324 1.00 63.69 97 PRO A C 1
ATOM 816 O O . PRO A 1 97 ? 16.890 -9.238 7.278 1.00 63.69 97 PRO A O 1
ATOM 819 N N . ARG A 1 98 ? 14.890 -8.905 8.277 1.00 62.06 98 ARG A N 1
ATOM 820 C CA . ARG A 1 98 ? 15.326 -7.991 9.346 1.00 62.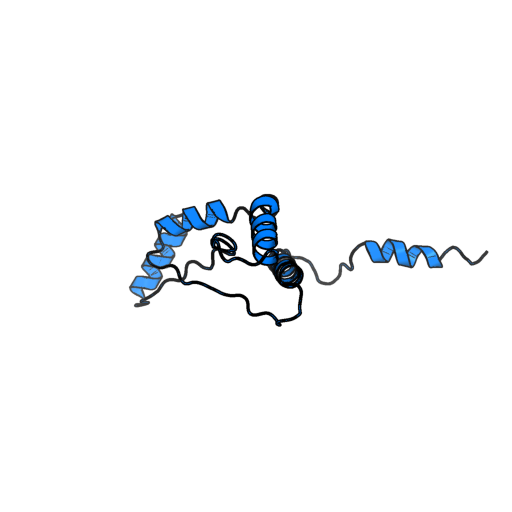06 98 ARG A CA 1
ATOM 821 C C . ARG A 1 98 ? 16.501 -8.529 10.181 1.00 62.06 98 ARG A C 1
ATOM 823 O O . ARG A 1 98 ? 17.148 -7.756 10.873 1.00 62.06 98 ARG A O 1
ATOM 830 N N . ASN A 1 99 ? 16.787 -9.831 10.093 1.00 54.47 99 ASN A N 1
ATOM 831 C CA . ASN A 1 99 ? 17.848 -10.525 10.817 1.00 54.47 99 ASN A CA 1
ATOM 832 C C . ASN A 1 99 ? 19.003 -11.004 9.910 1.00 54.47 99 ASN A C 1
ATOM 834 O O . ASN A 1 99 ? 19.469 -12.136 10.025 1.00 54.47 99 ASN A O 1
ATOM 838 N N . GLN A 1 100 ? 19.457 -10.174 8.969 1.00 55.50 100 GLN A N 1
ATOM 839 C CA . GLN A 1 100 ? 20.780 -10.356 8.369 1.00 55.50 100 GLN A CA 1
ATOM 840 C C . GLN A 1 100 ? 21.775 -9.449 9.084 1.00 55.50 100 GLN A C 1
ATOM 842 O O . GLN A 1 100 ? 21.793 -8.237 8.881 1.00 55.50 100 GLN A O 1
ATOM 847 N N . ASN A 1 101 ? 22.600 -10.075 9.921 1.00 48.44 101 ASN A N 1
ATOM 848 C CA . ASN A 1 101 ? 23.810 -9.497 10.488 1.00 48.44 101 ASN A CA 1
ATOM 849 C C . ASN A 1 101 ? 24.620 -8.833 9.344 1.00 48.44 101 ASN A C 1
ATOM 851 O O . ASN A 1 101 ? 24.875 -9.515 8.346 1.00 48.44 101 ASN A O 1
ATOM 855 N N . PRO A 1 102 ? 25.013 -7.545 9.425 1.00 49.47 102 PRO A N 1
ATOM 856 C CA . PRO A 1 102 ? 25.664 -6.817 8.324 1.00 49.47 102 PRO A CA 1
ATOM 857 C C . PRO A 1 102 ? 27.027 -7.386 7.877 1.00 49.47 102 PRO A C 1
ATOM 859 O O . PRO A 1 102 ? 27.631 -6.860 6.950 1.00 49.47 102 PRO A O 1
ATOM 862 N N . ALA A 1 103 ? 27.498 -8.477 8.484 1.00 53.12 103 ALA A N 1
ATOM 863 C CA . ALA A 1 103 ? 28.804 -9.088 8.255 1.00 53.12 103 ALA A CA 1
ATOM 864 C C . ALA A 1 103 ? 28.814 -10.300 7.296 1.00 53.12 103 ALA A C 1
ATOM 866 O O . ALA A 1 103 ? 29.749 -11.094 7.330 1.00 53.12 103 ALA A O 1
ATOM 867 N N . ARG A 1 104 ? 27.800 -10.497 6.444 1.00 50.62 104 ARG A N 1
ATOM 868 C CA . ARG A 1 104 ? 27.868 -11.520 5.381 1.00 50.62 104 ARG A CA 1
ATOM 869 C C . ARG A 1 104 ? 27.753 -10.883 4.007 1.00 50.62 104 ARG A C 1
ATOM 871 O O . ARG A 1 104 ? 26.674 -10.771 3.433 1.00 50.62 104 ARG A O 1
ATOM 878 N N . ILE A 1 105 ? 28.914 -10.471 3.512 1.00 58.91 105 ILE A N 1
ATOM 879 C CA . ILE A 1 105 ? 29.180 -10.226 2.097 1.00 58.91 105 ILE A CA 1
ATOM 880 C C . ILE A 1 105 ? 28.657 -11.446 1.301 1.00 58.91 105 ILE A C 1
ATOM 882 O O . ILE A 1 105 ? 28.843 -12.582 1.747 1.00 58.91 105 ILE A O 1
ATOM 886 N N . PRO A 1 106 ? 27.929 -11.259 0.183 1.00 58.78 106 PRO A N 1
ATOM 887 C CA . PRO A 1 106 ? 27.383 -12.379 -0.576 1.00 58.78 106 PRO A CA 1
ATOM 888 C C . PRO A 1 106 ? 28.513 -13.296 -1.065 1.00 58.78 106 PRO A C 1
ATOM 890 O O . PRO A 1 106 ? 29.513 -12.809 -1.585 1.00 58.78 106 PRO A O 1
ATOM 893 N N . LYS A 1 107 ? 28.306 -14.618 -0.959 1.00 60.03 107 LYS A N 1
ATOM 894 C CA . LYS A 1 107 ? 29.236 -15.711 -1.341 1.00 60.03 107 LYS A CA 1
ATOM 895 C C . LYS A 1 107 ? 29.855 -15.609 -2.749 1.00 60.03 107 LYS A C 1
ATOM 897 O O . LYS A 1 107 ? 30.744 -16.377 -3.088 1.00 60.03 107 LYS A O 1
ATOM 902 N N . LEU A 1 108 ? 29.364 -14.695 -3.584 1.00 56.47 108 LEU A N 1
ATOM 903 C CA . LEU A 1 108 ? 29.920 -14.394 -4.900 1.00 56.47 108 LEU A CA 1
ATOM 904 C C . LEU A 1 108 ? 31.354 -13.842 -4.804 1.00 56.47 108 LEU A C 1
ATOM 906 O O . LEU A 1 108 ? 32.166 -14.109 -5.681 1.00 56.47 108 LEU A O 1
ATOM 910 N N . TRP A 1 109 ? 31.669 -13.105 -3.734 1.00 60.62 109 TRP A N 1
ATOM 911 C CA . TRP A 1 109 ? 33.004 -12.539 -3.525 1.00 60.62 109 TRP A CA 1
ATOM 912 C C . TRP A 1 109 ? 34.027 -13.587 -3.089 1.00 60.62 109 TRP A C 1
ATOM 914 O O . TRP A 1 109 ? 35.177 -13.486 -3.497 1.00 60.62 109 TRP A O 1
ATOM 924 N N . ASP A 1 110 ? 33.606 -14.633 -2.371 1.00 64.38 110 ASP A N 1
ATOM 925 C CA . ASP A 1 110 ? 34.482 -15.766 -2.035 1.00 64.38 110 ASP A CA 1
ATOM 926 C C . ASP A 1 110 ? 34.949 -16.495 -3.308 1.00 64.38 110 ASP A C 1
ATOM 928 O O . ASP A 1 110 ? 36.096 -16.913 -3.402 1.00 64.38 110 ASP A O 1
ATOM 932 N N . LEU A 1 111 ? 34.086 -16.578 -4.330 1.00 62.19 111 LEU A N 1
ATOM 933 C CA . LEU A 1 111 ? 34.418 -17.190 -5.621 1.00 62.19 111 LEU A CA 1
ATOM 934 C C . LEU A 1 111 ? 35.393 -16.334 -6.453 1.00 62.19 111 LEU A C 1
ATOM 936 O O . LEU A 1 111 ? 36.207 -16.868 -7.202 1.00 62.19 111 LEU A O 1
ATOM 940 N N . ILE A 1 112 ? 35.314 -15.007 -6.325 1.00 61.28 112 ILE A N 1
ATOM 941 C CA . ILE A 1 112 ? 36.172 -14.063 -7.057 1.00 61.28 112 ILE A CA 1
ATOM 942 C C . ILE A 1 112 ? 37.540 -13.923 -6.370 1.00 61.28 112 ILE A C 1
ATOM 944 O O . ILE A 1 112 ? 38.559 -13.866 -7.052 1.00 61.28 112 ILE A O 1
ATOM 948 N N . LEU A 1 113 ? 37.581 -13.920 -5.034 1.00 64.12 113 LEU A N 1
ATOM 949 C CA . LEU A 1 113 ? 38.812 -13.754 -4.252 1.00 64.12 113 LEU A CA 1
ATOM 950 C C . LEU A 1 113 ? 39.663 -15.034 -4.162 1.00 64.12 113 LEU A C 1
ATOM 952 O O . LEU A 1 113 ? 40.867 -14.937 -3.950 1.00 64.12 113 LEU A O 1
ATOM 956 N N . ASP A 1 114 ? 39.084 -16.221 -4.378 1.00 60.06 114 ASP A N 1
ATOM 957 C CA . ASP A 1 114 ? 39.834 -17.492 -4.399 1.00 60.06 114 ASP A CA 1
ATOM 958 C C . ASP A 1 114 ? 40.626 -17.708 -5.709 1.00 60.06 114 ASP A C 1
ATOM 960 O O . ASP A 1 114 ? 41.513 -18.558 -5.793 1.00 60.06 114 ASP A O 1
ATOM 964 N N . THR A 1 115 ? 40.358 -16.903 -6.744 1.00 58.72 115 THR A N 1
ATOM 965 C CA . THR A 1 115 ? 41.046 -17.028 -8.042 1.00 58.72 115 THR A CA 1
ATOM 966 C C . THR A 1 115 ? 42.464 -16.430 -8.024 1.00 58.72 115 THR A C 1
ATOM 968 O O . THR A 1 115 ? 43.279 -16.780 -8.875 1.00 58.72 115 THR A O 1
ATOM 971 N N . ASP A 1 116 ? 42.810 -15.607 -7.027 1.00 56.16 116 ASP A N 1
ATOM 972 C CA . ASP A 1 116 ? 44.117 -14.929 -6.956 1.00 56.16 116 ASP A CA 1
ATOM 973 C C . ASP A 1 116 ? 45.179 -15.707 -6.142 1.00 56.16 116 ASP A C 1
ATOM 975 O O . ASP A 1 116 ? 46.376 -15.461 -6.252 1.00 56.16 116 ASP A O 1
ATOM 979 N N . SER A 1 117 ? 44.784 -16.730 -5.369 1.00 55.50 117 SER A N 1
ATOM 980 C CA . SER A 1 117 ? 45.716 -17.504 -4.522 1.00 55.50 117 SER A CA 1
ATOM 981 C C . SER A 1 117 ? 46.451 -18.645 -5.252 1.00 55.50 117 SER A C 1
ATOM 983 O O . SER A 1 117 ? 47.302 -19.305 -4.648 1.00 55.50 117 SER A O 1
ATOM 985 N N . LYS A 1 118 ? 46.146 -18.927 -6.525 1.00 53.81 118 LYS A N 1
ATOM 986 C CA . LYS A 1 118 ? 46.712 -20.080 -7.260 1.00 53.81 118 LYS A CA 1
ATOM 987 C C . LYS A 1 118 ? 47.779 -19.737 -8.301 1.00 53.81 118 LYS A C 1
ATOM 989 O O . LYS A 1 118 ? 48.152 -20.623 -9.062 1.00 53.81 118 LYS A O 1
ATOM 994 N N . ASN A 1 119 ? 48.315 -18.514 -8.309 1.00 50.75 119 ASN A N 1
ATOM 995 C CA . ASN A 1 119 ? 49.321 -18.105 -9.298 1.00 50.75 119 ASN A CA 1
ATOM 996 C C . ASN A 1 119 ? 50.697 -17.739 -8.711 1.00 50.75 119 ASN A C 1
ATOM 998 O O . ASN A 1 119 ? 51.367 -16.834 -9.195 1.00 50.75 119 ASN A O 1
ATOM 1002 N N . HIS A 1 120 ? 51.134 -18.469 -7.681 1.00 46.91 120 HIS A N 1
ATOM 1003 C CA . HIS A 1 120 ? 52.538 -18.494 -7.265 1.00 46.91 120 HIS A CA 1
ATOM 1004 C C . HIS A 1 120 ? 52.983 -19.920 -6.920 1.00 46.91 120 HIS A C 1
ATOM 1006 O O . HIS A 1 120 ? 53.067 -20.297 -5.751 1.00 46.91 120 HIS A O 1
ATOM 1012 N N . ARG A 1 121 ? 53.270 -20.704 -7.962 1.00 41.66 121 ARG A N 1
ATOM 1013 C CA . ARG A 1 121 ? 54.374 -21.672 -8.014 1.00 41.66 121 ARG A CA 1
ATOM 1014 C C . ARG A 1 121 ? 54.913 -21.732 -9.431 1.00 41.66 121 ARG A C 1
ATOM 1016 O O . ARG A 1 121 ? 54.071 -21.739 -10.353 1.00 41.66 121 ARG A O 1
#

Secondary structure (DSSP, 8-state):
-HHHHHHHHHHHHHTT-S-------TTTTTT-STT--HHHHHHHHHHHHGGGT--HHHHHHHHHTT-S-PPP------BTB-HHHHHHHHHHHHTS-TT--TT---THHHHHHTTSTT---